Protein AF-A0A1Q3HQG1-F1 (afdb_monomer_lite)

Sequence (91 aa):
MTPTQERVARARVAYTHAAHELLVATQAELKALHWLQVAEVTYGPASEAANQGRGAWRAAVEVREKAATGLRSRTEEVDQAQNALEAEARR

Radius of gyration: 20.13 Å; chains: 1; bounding box: 44×20×57 Å

Foldseek 3Di:
DDPLVVQLVVLVVQLVVLVVQLVVLVVQLVVLVVQLVVCCVPPNCPDPSNVVSVVSNVVSVVSNVVSVVSNVVSVVSNVVSVVVVVVVVVD

Structure (mmCIF, N/CA/C/O backbone):
data_AF-A0A1Q3HQG1-F1
#
_entry.id   AF-A0A1Q3HQG1-F1
#
loop_
_atom_site.group_PDB
_atom_site.id
_atom_site.type_symbol
_atom_site.label_atom_id
_atom_site.label_alt_id
_atom_site.label_comp_id
_atom_site.label_asym_id
_atom_site.label_entity_id
_atom_site.label_seq_id
_atom_site.pdbx_PDB_ins_code
_atom_site.Cartn_x
_atom_site.Cartn_y
_atom_site.Cartn_z
_atom_site.occupancy
_atom_site.B_iso_or_equiv
_atom_site.auth_seq_id
_atom_site.auth_comp_id
_atom_site.auth_asym_id
_atom_site.auth_atom_id
_atom_site.pdbx_PDB_model_num
ATOM 1 N N . MET A 1 1 ? -9.464 -11.803 29.341 1.00 76.94 1 MET A N 1
ATOM 2 C CA . MET A 1 1 ? -9.615 -10.961 28.137 1.00 76.94 1 MET A CA 1
ATOM 3 C C . MET A 1 1 ? -11.018 -11.192 27.594 1.00 76.94 1 MET A C 1
ATOM 5 O O . MET A 1 1 ? -11.409 -12.349 27.514 1.00 76.94 1 MET A O 1
ATOM 9 N N . THR A 1 2 ? -11.804 -10.145 27.330 1.00 89.81 2 THR A N 1
ATOM 10 C CA . THR A 1 2 ? -13.173 -10.290 26.797 1.00 89.81 2 THR A CA 1
ATOM 11 C C . THR A 1 2 ? -13.140 -10.655 25.304 1.00 89.81 2 THR A C 1
ATOM 13 O O . THR A 1 2 ? -12.156 -10.336 24.628 1.00 89.81 2 THR A O 1
ATOM 16 N N . PRO A 1 3 ? -14.198 -11.273 24.742 1.00 89.88 3 PRO A N 1
ATOM 17 C CA . PRO A 1 3 ? -14.272 -11.557 23.304 1.00 89.88 3 PRO A CA 1
ATOM 18 C C . PRO A 1 3 ? -14.075 -10.314 22.420 1.00 89.88 3 PRO A C 1
ATOM 20 O O . PRO A 1 3 ? -13.549 -10.394 21.311 1.00 89.88 3 PRO A O 1
ATOM 23 N N . THR A 1 4 ? -14.470 -9.134 22.900 1.00 90.12 4 THR A N 1
ATOM 24 C CA . THR A 1 4 ? -14.285 -7.862 22.188 1.00 90.12 4 THR A CA 1
ATOM 25 C C . THR A 1 4 ? -12.834 -7.380 22.258 1.00 90.12 4 THR A C 1
ATOM 27 O O . THR A 1 4 ? -12.287 -6.969 21.236 1.00 90.12 4 THR A O 1
ATOM 30 N N . GLN A 1 5 ? -12.155 -7.538 23.402 1.00 90.25 5 GLN A N 1
ATOM 31 C CA . GLN A 1 5 ? -10.711 -7.281 23.511 1.00 90.25 5 GLN A CA 1
ATOM 32 C C . GLN A 1 5 ? -9.899 -8.193 22.577 1.00 90.25 5 GLN A C 1
ATOM 34 O O . GLN A 1 5 ? -8.956 -7.735 21.933 1.00 90.25 5 GLN A O 1
ATOM 39 N N . GLU A 1 6 ? -10.289 -9.465 22.450 1.00 92.31 6 GLU A N 1
ATOM 40 C CA . GLU A 1 6 ? -9.643 -10.405 21.531 1.00 92.31 6 GLU A CA 1
ATOM 41 C C . GLU A 1 6 ? -9.811 -9.997 20.061 1.00 92.31 6 GLU A C 1
ATOM 43 O O . GLU A 1 6 ? -8.844 -10.008 19.296 1.00 92.31 6 GLU A O 1
ATOM 48 N N . ARG A 1 7 ? -11.022 -9.582 19.666 1.00 88.56 7 ARG A N 1
ATOM 49 C CA . ARG A 1 7 ? -11.294 -9.072 18.314 1.00 88.56 7 ARG A CA 1
ATOM 50 C C . ARG A 1 7 ? -10.453 -7.838 17.991 1.00 88.56 7 ARG A C 1
ATOM 52 O O . ARG A 1 7 ? -9.843 -7.803 16.926 1.00 88.56 7 ARG A O 1
ATOM 59 N N . VAL A 1 8 ? -10.345 -6.882 18.917 1.00 90.44 8 VAL A N 1
ATOM 60 C CA . VAL A 1 8 ? -9.489 -5.694 18.741 1.00 90.44 8 VAL A CA 1
ATOM 61 C C . VAL A 1 8 ? -8.020 -6.079 18.583 1.00 90.44 8 VAL A C 1
ATOM 63 O O . VAL A 1 8 ? -7.343 -5.549 17.703 1.00 90.44 8 VAL A O 1
ATOM 66 N N . ALA A 1 9 ? -7.514 -7.015 19.391 1.00 91.00 9 ALA A N 1
ATOM 67 C CA . ALA A 1 9 ? -6.132 -7.476 19.274 1.00 91.00 9 ALA A CA 1
ATOM 68 C C . ALA A 1 9 ? -5.854 -8.103 17.895 1.00 91.00 9 ALA A C 1
ATOM 70 O O . ALA A 1 9 ? -4.874 -7.741 17.242 1.00 91.00 9 ALA A O 1
ATOM 71 N N . ARG A 1 10 ? -6.744 -8.979 17.408 1.00 90.31 10 ARG A N 1
ATOM 72 C CA . ARG A 1 10 ? -6.624 -9.594 16.074 1.00 90.31 10 ARG A CA 1
ATOM 73 C C . ARG A 1 10 ? -6.708 -8.556 14.949 1.00 90.31 10 ARG A C 1
ATOM 75 O O . ARG A 1 10 ? -5.878 -8.584 14.042 1.00 90.31 10 ARG A O 1
ATOM 82 N N . ALA A 1 11 ? -7.653 -7.618 15.033 1.00 89.31 11 ALA A N 1
ATOM 83 C CA . ALA A 1 11 ? -7.815 -6.549 14.048 1.00 89.31 11 ALA A CA 1
ATOM 84 C C . ALA A 1 11 ? -6.578 -5.635 13.986 1.00 89.31 11 ALA A C 1
ATOM 86 O O . ALA A 1 11 ? -6.115 -5.300 12.900 1.00 89.31 11 ALA A O 1
ATOM 87 N N . ARG A 1 12 ? -5.962 -5.311 15.133 1.00 91.00 12 ARG A N 1
ATOM 88 C CA . ARG A 1 12 ? -4.705 -4.542 15.189 1.00 91.00 12 ARG A CA 1
ATOM 89 C C . ARG A 1 12 ? -3.536 -5.264 14.523 1.00 91.00 12 ARG A C 1
ATOM 91 O O . ARG A 1 12 ? -2.775 -4.633 13.791 1.00 91.00 12 ARG A O 1
ATOM 98 N N . VAL A 1 13 ? -3.391 -6.571 14.746 1.00 93.50 13 VAL A N 1
ATOM 99 C CA . VAL A 1 13 ? -2.354 -7.374 14.072 1.00 93.50 13 VAL A CA 1
ATOM 100 C C . VAL A 1 13 ? -2.571 -7.350 12.558 1.00 93.50 13 VAL A C 1
ATOM 102 O O . VAL A 1 13 ? -1.639 -7.049 11.815 1.00 93.50 13 VAL A O 1
ATOM 105 N N . ALA A 1 14 ? -3.806 -7.579 12.1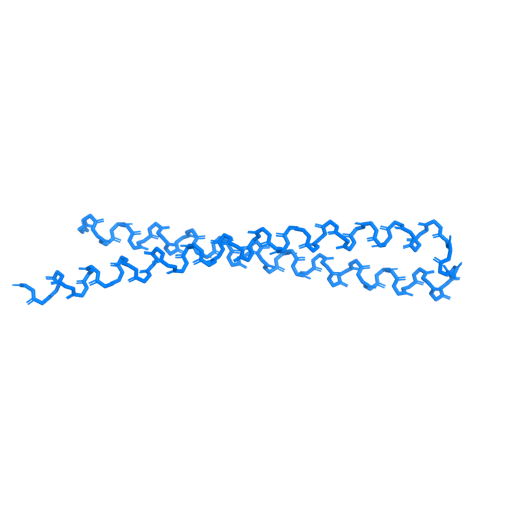05 1.00 87.94 14 ALA A N 1
ATOM 106 C CA . ALA A 1 14 ? -4.152 -7.539 10.686 1.00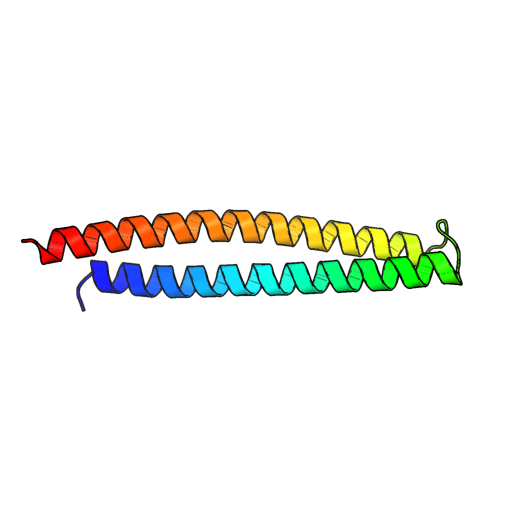 87.94 14 ALA A CA 1
ATOM 107 C C . ALA A 1 14 ? -3.937 -6.148 10.058 1.00 87.94 14 ALA A C 1
ATOM 109 O O . ALA A 1 14 ? -3.402 -6.056 8.955 1.00 87.94 14 ALA A O 1
ATOM 110 N N . TYR A 1 15 ? -4.285 -5.070 10.767 1.00 89.06 15 TYR A N 1
ATOM 111 C CA . TYR A 1 15 ? -4.007 -3.690 10.355 1.00 89.06 15 TYR A CA 1
ATOM 112 C C . TYR A 1 15 ? -2.505 -3.446 10.185 1.00 89.06 15 TYR A C 1
ATOM 114 O O . TYR A 1 15 ? -2.068 -2.930 9.160 1.00 89.06 15 TYR A O 1
ATOM 122 N N . THR A 1 16 ? -1.699 -3.859 11.167 1.00 91.44 16 THR A N 1
ATOM 123 C CA . THR A 1 16 ? -0.243 -3.647 11.140 1.00 91.44 16 THR A CA 1
ATOM 124 C C . THR A 1 16 ? 0.397 -4.420 9.989 1.00 91.44 16 THR A C 1
ATOM 126 O O . THR A 1 16 ? 1.271 -3.897 9.301 1.00 91.44 16 THR A O 1
ATOM 129 N N . HIS A 1 17 ? -0.080 -5.640 9.733 1.00 89.62 17 HIS A N 1
ATOM 130 C CA . HIS A 1 17 ? 0.341 -6.437 8.587 1.00 89.62 17 HIS A CA 1
ATOM 131 C C . HIS A 1 17 ? -0.002 -5.754 7.256 1.00 89.62 17 HIS A C 1
ATOM 133 O O . HIS A 1 17 ? 0.878 -5.575 6.420 1.00 89.62 17 HIS A O 1
ATOM 139 N N . ALA A 1 18 ? -1.244 -5.291 7.081 1.00 87.69 18 ALA A N 1
ATOM 140 C CA . ALA A 1 18 ? -1.661 -4.580 5.870 1.00 87.69 18 ALA A CA 1
ATOM 141 C C . ALA A 1 18 ? -0.870 -3.274 5.658 1.00 87.69 18 ALA A C 1
ATOM 143 O O . ALA A 1 18 ? -0.483 -2.950 4.535 1.00 87.69 18 ALA A O 1
ATOM 144 N N . ALA A 1 19 ? -0.572 -2.539 6.734 1.00 89.62 19 ALA A N 1
ATOM 145 C CA . ALA A 1 19 ? 0.259 -1.338 6.676 1.00 89.62 19 ALA A CA 1
ATOM 146 C C . ALA A 1 19 ? 1.702 -1.662 6.250 1.00 89.62 19 ALA A C 1
ATOM 148 O O . ALA A 1 19 ? 2.300 -0.924 5.465 1.00 89.62 19 ALA A O 1
ATOM 149 N N . HIS A 1 20 ? 2.252 -2.783 6.726 1.00 92.06 20 HIS A N 1
ATOM 150 C CA . HIS A 1 20 ? 3.564 -3.263 6.304 1.00 92.06 20 HIS A CA 1
ATOM 151 C C . HIS A 1 20 ? 3.584 -3.651 4.820 1.00 92.06 20 HIS A C 1
ATOM 153 O O . HIS A 1 20 ? 4.470 -3.203 4.093 1.00 92.06 20 HIS A O 1
ATOM 159 N N . GLU A 1 21 ? 2.593 -4.412 4.346 1.00 87.81 21 GLU A N 1
ATOM 160 C CA . GLU A 1 21 ? 2.463 -4.764 2.925 1.00 87.81 21 GLU A CA 1
ATOM 161 C C . GLU A 1 21 ? 2.385 -3.516 2.034 1.00 87.81 21 GLU A C 1
ATOM 163 O O . GLU A 1 21 ? 3.059 -3.446 1.005 1.00 87.81 21 GLU A O 1
ATOM 168 N N . LEU A 1 22 ? 1.635 -2.491 2.457 1.00 91.69 22 LEU A N 1
ATOM 169 C CA . LEU A 1 22 ? 1.534 -1.224 1.732 1.00 91.69 22 LEU A CA 1
ATOM 170 C C . LEU A 1 22 ? 2.883 -0.492 1.650 1.00 91.69 22 LEU A C 1
ATOM 172 O O . LEU A 1 22 ? 3.239 0.040 0.593 1.00 91.69 22 LEU A O 1
ATOM 176 N N . LEU A 1 23 ? 3.648 -0.473 2.745 1.00 92.94 23 LEU A N 1
ATOM 177 C CA . LEU A 1 23 ? 4.981 0.129 2.772 1.00 92.94 23 LEU A CA 1
ATOM 178 C C . LEU A 1 23 ? 5.942 -0.613 1.835 1.00 92.94 23 LEU A C 1
ATOM 180 O O . LEU A 1 23 ? 6.644 0.027 1.052 1.00 92.94 23 LEU A O 1
ATOM 184 N N . VAL A 1 24 ? 5.949 -1.947 1.881 1.00 91.94 24 VAL A N 1
ATOM 185 C CA . VAL A 1 24 ? 6.787 -2.789 1.014 1.00 91.94 24 VAL A CA 1
ATOM 186 C C . VAL A 1 24 ? 6.441 -2.564 -0.460 1.00 91.94 24 VAL A C 1
ATOM 188 O O . VAL A 1 24 ? 7.344 -2.365 -1.275 1.00 91.94 24 VAL A O 1
ATOM 191 N N . ALA A 1 25 ? 5.151 -2.515 -0.804 1.00 87.81 25 ALA A N 1
ATOM 192 C CA . ALA A 1 25 ? 4.694 -2.242 -2.166 1.00 87.81 25 ALA A CA 1
ATOM 193 C C . ALA A 1 25 ? 5.136 -0.853 -2.653 1.00 87.81 25 ALA A C 1
ATOM 195 O O . ALA A 1 25 ? 5.674 -0.713 -3.750 1.00 87.81 25 ALA A O 1
ATOM 196 N N . THR A 1 26 ? 4.999 0.165 -1.799 1.00 91.25 26 THR A N 1
ATOM 197 C CA . THR A 1 26 ? 5.431 1.538 -2.106 1.00 91.25 26 THR A CA 1
ATOM 198 C C . THR A 1 26 ? 6.947 1.614 -2.320 1.00 91.25 26 THR A C 1
ATOM 200 O O . THR A 1 26 ? 7.419 2.266 -3.250 1.00 91.25 26 THR A O 1
ATOM 203 N N . GLN A 1 27 ? 7.739 0.910 -1.505 1.00 93.88 27 GLN A N 1
ATOM 204 C CA . GLN A 1 27 ? 9.192 0.836 -1.686 1.00 93.88 27 GLN A CA 1
ATOM 205 C C . GLN A 1 27 ? 9.582 0.133 -2.992 1.00 93.88 27 GLN A C 1
ATOM 207 O O . GLN A 1 27 ? 10.544 0.547 -3.643 1.00 93.88 27 GLN A O 1
ATOM 212 N N . ALA A 1 28 ? 8.861 -0.920 -3.385 1.00 88.06 28 ALA A N 1
ATOM 213 C CA . ALA A 1 28 ? 9.076 -1.592 -4.662 1.00 88.06 28 ALA A CA 1
ATOM 214 C C . ALA A 1 28 ? 8.759 -0.665 -5.847 1.00 88.06 28 ALA A C 1
ATOM 216 O O . ALA A 1 28 ? 9.543 -0.603 -6.793 1.00 88.06 28 ALA A O 1
ATOM 217 N N . GLU A 1 29 ? 7.674 0.112 -5.760 1.00 91.75 29 GLU A N 1
ATOM 218 C CA . GLU A 1 29 ? 7.289 1.097 -6.775 1.00 91.75 29 GLU A CA 1
ATOM 219 C C . GLU A 1 29 ? 8.380 2.160 -6.972 1.00 91.75 29 GLU A C 1
ATOM 221 O O . GLU A 1 29 ? 8.820 2.400 -8.096 1.00 91.75 29 GLU A O 1
ATOM 226 N N . LEU A 1 30 ? 8.888 2.735 -5.877 1.00 90.94 30 LEU A N 1
ATOM 227 C CA . LEU A 1 30 ? 9.964 3.731 -5.919 1.00 90.94 30 LEU A CA 1
ATOM 228 C C . LEU A 1 30 ? 11.255 3.170 -6.528 1.00 90.94 30 LEU A C 1
ATOM 230 O O . LEU A 1 30 ? 11.911 3.845 -7.323 1.00 90.94 30 LEU A O 1
ATOM 234 N N . LYS A 1 31 ? 11.616 1.924 -6.197 1.00 89.94 31 LYS A N 1
ATOM 235 C CA . LYS A 1 31 ? 12.772 1.250 -6.807 1.00 89.94 31 LYS A CA 1
ATOM 236 C C . LYS A 1 31 ? 12.563 1.024 -8.304 1.00 89.94 31 LYS A C 1
ATOM 238 O O . LYS A 1 31 ? 13.493 1.248 -9.074 1.00 89.94 31 LYS A O 1
ATOM 243 N N . ALA A 1 32 ? 11.368 0.607 -8.722 1.00 88.56 32 ALA A N 1
ATOM 244 C CA . ALA A 1 32 ? 11.051 0.408 -10.133 1.00 88.56 32 ALA A CA 1
ATOM 245 C C . ALA A 1 32 ? 11.134 1.723 -10.924 1.00 88.56 32 ALA A C 1
ATOM 247 O O . ALA A 1 32 ? 11.738 1.749 -11.993 1.00 88.56 32 ALA A O 1
ATOM 248 N N . LEU A 1 33 ? 10.612 2.823 -10.368 1.00 90.25 33 LEU A N 1
ATOM 249 C CA . LEU A 1 33 ? 10.729 4.160 -10.959 1.00 90.25 33 LEU A CA 1
ATOM 250 C C . LEU A 1 33 ? 12.186 4.613 -11.080 1.00 90.25 33 LEU A C 1
ATOM 252 O O . LEU A 1 33 ? 12.581 5.126 -12.124 1.00 90.25 33 LEU A O 1
ATOM 256 N N . HIS A 1 34 ? 12.998 4.386 -10.045 1.00 90.69 34 HIS A N 1
ATOM 257 C CA . HIS A 1 34 ? 14.421 4.713 -10.086 1.00 90.69 34 HIS A CA 1
ATOM 258 C C . HIS A 1 34 ? 15.145 3.965 -11.215 1.00 90.69 34 HIS A C 1
ATOM 260 O O . HIS A 1 34 ? 15.846 4.579 -12.018 1.00 90.69 34 HIS A O 1
ATOM 266 N N . TRP A 1 35 ? 14.942 2.649 -11.320 1.00 87.25 35 TRP A N 1
ATOM 267 C CA . TRP A 1 35 ? 15.571 1.849 -12.372 1.00 87.25 35 TRP A CA 1
ATOM 268 C C . TRP A 1 35 ? 15.055 2.187 -13.766 1.00 87.25 35 TRP A C 1
ATOM 270 O O . TRP A 1 35 ? 15.837 2.186 -14.715 1.00 87.25 35 TRP A O 1
ATOM 280 N N . LEU A 1 36 ? 13.770 2.528 -13.890 1.00 92.19 36 LEU A N 1
ATOM 281 C CA . LEU A 1 36 ? 13.209 3.034 -15.134 1.00 92.19 36 LEU A CA 1
ATOM 282 C C . LEU A 1 36 ? 13.920 4.319 -15.567 1.00 92.19 36 LEU A C 1
ATOM 284 O O . LEU A 1 36 ? 14.389 4.396 -16.697 1.00 92.19 36 LEU A O 1
ATOM 288 N N . GLN A 1 37 ? 14.064 5.288 -14.661 1.00 92.00 37 GLN A N 1
ATOM 289 C CA . GLN A 1 37 ? 14.753 6.545 -14.949 1.00 92.00 37 GLN A CA 1
ATOM 290 C C . GLN A 1 37 ? 16.198 6.304 -15.407 1.00 92.00 37 GLN A C 1
ATOM 292 O O . GLN A 1 37 ? 16.630 6.885 -16.401 1.00 92.00 37 GLN A O 1
ATOM 297 N N . VAL A 1 38 ? 16.940 5.430 -14.718 1.00 91.62 38 VAL A N 1
ATOM 298 C CA . VAL A 1 38 ? 18.308 5.062 -15.119 1.00 91.62 38 VAL A CA 1
ATOM 299 C C . VAL A 1 38 ? 18.310 4.448 -16.520 1.00 91.62 38 VAL A C 1
ATOM 301 O O . VAL A 1 38 ? 19.081 4.876 -17.375 1.00 91.62 38 VAL A O 1
ATOM 304 N N . ALA A 1 39 ? 17.416 3.495 -16.790 1.00 90.50 39 ALA A N 1
ATOM 305 C CA . ALA A 1 39 ? 17.352 2.825 -18.083 1.00 90.50 39 ALA A CA 1
ATOM 306 C C . ALA A 1 39 ? 17.002 3.783 -19.233 1.00 90.50 39 ALA A C 1
ATOM 308 O O . ALA A 1 39 ? 17.611 3.709 -20.300 1.00 90.50 39 ALA A O 1
ATOM 309 N N . GLU A 1 40 ? 16.060 4.702 -19.018 1.00 92.50 40 GLU A N 1
ATOM 310 C CA . GLU A 1 40 ? 15.662 5.690 -20.024 1.00 92.50 40 GLU A CA 1
ATOM 311 C C . GLU A 1 40 ? 16.784 6.690 -20.324 1.00 92.50 40 GLU A C 1
ATOM 313 O O . GLU A 1 40 ? 17.009 7.012 -21.489 1.00 92.50 40 GLU A O 1
ATOM 318 N N . VAL A 1 41 ? 17.529 7.131 -19.305 1.00 93.94 41 VAL A N 1
ATOM 319 C CA . VAL A 1 41 ? 18.669 8.046 -19.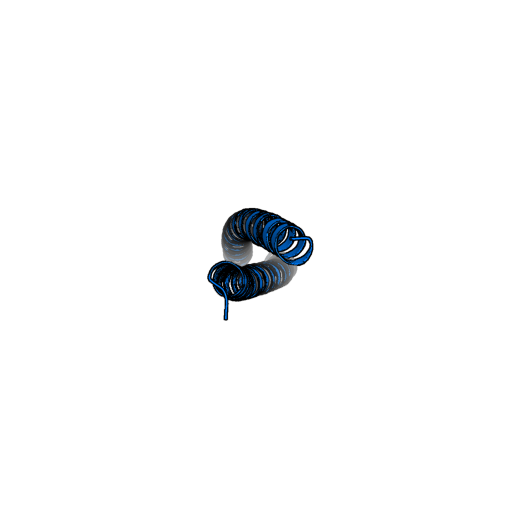479 1.00 93.94 41 VAL A CA 1
ATOM 320 C C . VAL A 1 41 ? 19.850 7.356 -20.161 1.00 93.94 41 VAL A C 1
ATOM 322 O O . VAL A 1 41 ? 20.493 7.952 -21.022 1.00 93.94 41 VAL A O 1
ATOM 325 N N . THR A 1 42 ? 20.158 6.111 -19.790 1.00 93.44 42 THR A N 1
ATOM 326 C CA . THR A 1 42 ? 21.346 5.404 -20.295 1.00 93.44 42 THR A CA 1
ATOM 327 C C . THR A 1 42 ? 21.130 4.782 -21.673 1.00 93.44 42 THR A C 1
ATOM 329 O O . THR A 1 42 ? 22.030 4.823 -22.508 1.00 93.44 42 THR A O 1
ATOM 332 N N . TYR A 1 43 ? 19.954 4.203 -21.923 1.00 91.56 43 TYR A N 1
ATOM 333 C CA . TYR A 1 43 ? 19.694 3.378 -23.111 1.00 91.56 43 TYR A CA 1
ATOM 334 C C . TYR A 1 43 ? 18.558 3.912 -23.988 1.00 91.56 43 TYR A C 1
ATOM 336 O O . TYR A 1 43 ? 18.272 3.352 -25.046 1.00 91.56 43 TYR A O 1
ATOM 344 N N . GLY A 1 44 ? 17.900 4.987 -23.560 1.00 91.44 44 GLY A N 1
ATOM 345 C CA . GLY A 1 44 ? 16.745 5.548 -24.239 1.00 91.44 44 GLY A CA 1
ATOM 346 C C . GLY A 1 44 ? 15.423 4.857 -23.873 1.00 91.44 44 GLY A C 1
ATOM 347 O O . GLY A 1 44 ? 15.391 3.729 -23.363 1.00 91.44 44 GLY A O 1
ATOM 348 N N . PRO A 1 45 ? 14.292 5.520 -24.167 1.00 87.12 45 PRO A N 1
ATOM 349 C CA . PRO A 1 45 ? 12.970 5.108 -23.697 1.00 87.12 45 PRO A CA 1
ATOM 350 C C . PRO A 1 45 ? 12.438 3.829 -24.351 1.00 87.12 45 PRO A C 1
ATOM 352 O O . PRO A 1 45 ? 11.610 3.143 -23.752 1.00 87.12 45 PRO A O 1
ATOM 355 N N . ALA A 1 46 ? 12.907 3.486 -25.553 1.00 89.69 46 ALA A N 1
ATOM 356 C CA . ALA A 1 46 ? 12.487 2.285 -26.279 1.00 89.69 46 ALA A CA 1
ATOM 357 C C . ALA A 1 46 ? 13.289 1.024 -25.905 1.00 89.69 46 ALA A C 1
ATOM 359 O O . ALA A 1 46 ? 12.979 -0.059 -26.400 1.00 89.69 46 ALA A O 1
ATOM 360 N N . SER A 1 47 ? 14.309 1.148 -25.049 1.00 92.00 47 SER A N 1
ATOM 361 C CA . SER A 1 47 ? 15.163 0.022 -24.668 1.00 92.00 47 SER A CA 1
ATOM 362 C C . SER A 1 47 ? 14.389 -1.079 -23.933 1.00 92.00 47 SER A C 1
ATOM 364 O O . SER A 1 47 ? 13.382 -0.836 -23.260 1.00 92.00 47 SER A O 1
ATOM 366 N N . GLU A 1 48 ? 14.876 -2.317 -24.038 1.00 89.69 48 GLU A N 1
ATOM 367 C CA . GLU A 1 48 ? 14.305 -3.459 -23.319 1.00 89.69 48 GLU A CA 1
ATOM 368 C C . GLU A 1 48 ? 14.330 -3.233 -21.799 1.00 89.69 48 GLU A C 1
ATOM 370 O O . GLU A 1 48 ? 13.324 -3.448 -21.128 1.00 89.69 48 GLU A O 1
ATOM 375 N N . ALA A 1 49 ? 15.432 -2.688 -21.275 1.00 86.44 49 ALA A N 1
ATOM 376 C CA . ALA A 1 49 ? 15.570 -2.335 -19.865 1.00 86.44 49 ALA A CA 1
ATOM 377 C C . ALA A 1 49 ? 14.498 -1.328 -19.403 1.00 86.44 49 ALA A C 1
ATOM 379 O O . ALA A 1 49 ? 13.872 -1.528 -18.361 1.00 86.44 49 ALA A O 1
ATOM 380 N N . ALA A 1 50 ? 14.218 -0.285 -20.195 1.00 89.56 50 ALA A N 1
ATOM 381 C CA . ALA A 1 50 ? 13.160 0.675 -19.876 1.00 89.56 50 ALA A CA 1
ATOM 382 C C . ALA A 1 50 ? 11.762 0.025 -19.918 1.00 89.56 50 ALA A C 1
ATOM 384 O O . ALA A 1 50 ? 10.918 0.278 -19.059 1.00 89.56 50 ALA A O 1
ATOM 385 N N . ASN A 1 51 ? 11.509 -0.874 -20.874 1.00 89.56 51 ASN A N 1
ATOM 386 C CA . ASN A 1 51 ? 10.252 -1.627 -20.927 1.00 89.56 51 ASN A CA 1
ATOM 387 C C . ASN A 1 51 ? 10.065 -2.553 -19.713 1.00 89.56 51 ASN A C 1
ATOM 389 O O . ASN A 1 51 ? 8.973 -2.589 -19.142 1.00 89.56 51 ASN A O 1
ATOM 393 N N . GLN A 1 52 ? 11.120 -3.248 -19.281 1.00 87.12 52 GLN A N 1
ATOM 394 C CA . GLN A 1 52 ? 11.096 -4.083 -18.077 1.00 87.12 52 GLN A CA 1
ATOM 395 C C . GLN A 1 52 ? 10.835 -3.242 -16.816 1.00 87.12 52 GLN A C 1
ATOM 397 O O . GLN A 1 52 ? 9.987 -3.611 -16.002 1.00 87.12 52 GLN A O 1
ATOM 402 N N . GLY A 1 53 ? 11.472 -2.070 -16.694 1.00 87.56 53 GLY A N 1
ATOM 403 C CA . GLY A 1 53 ? 11.219 -1.122 -15.603 1.00 87.56 53 GLY A CA 1
ATOM 404 C C . GLY A 1 53 ? 9.753 -0.677 -15.521 1.00 87.56 53 GLY A C 1
ATOM 405 O O . GLY A 1 53 ? 9.160 -0.688 -14.442 1.00 87.56 53 GLY A O 1
ATOM 406 N N . ARG A 1 54 ? 9.119 -0.382 -16.667 1.00 89.88 54 ARG A N 1
ATOM 407 C CA . ARG A 1 54 ? 7.679 -0.055 -16.730 1.00 89.88 54 ARG A CA 1
ATOM 408 C C . ARG A 1 54 ? 6.786 -1.225 -16.320 1.00 89.88 54 ARG A C 1
ATOM 410 O O . ARG A 1 54 ? 5.773 -1.007 -15.658 1.00 89.88 54 ARG A O 1
ATOM 417 N N . GLY A 1 55 ? 7.145 -2.451 -16.702 1.00 90.06 55 GLY A N 1
ATOM 418 C CA . GLY A 1 55 ? 6.436 -3.662 -16.279 1.00 90.06 55 GLY A CA 1
ATOM 419 C C . GLY A 1 55 ? 6.491 -3.863 -14.762 1.00 90.06 55 GLY A C 1
ATOM 420 O O . GLY A 1 55 ? 5.452 -4.041 -14.128 1.00 90.06 55 GLY A O 1
ATOM 421 N N . ALA A 1 56 ? 7.686 -3.746 -14.177 1.00 87.75 56 ALA A N 1
ATOM 422 C CA . ALA A 1 56 ? 7.888 -3.843 -12.732 1.00 87.75 56 ALA A CA 1
ATOM 423 C C . ALA A 1 56 ? 7.130 -2.749 -11.960 1.00 87.75 56 ALA A C 1
ATOM 425 O O . ALA A 1 56 ? 6.520 -3.037 -10.931 1.00 87.75 56 ALA A O 1
ATOM 426 N N . TRP A 1 57 ? 7.112 -1.513 -12.473 1.00 91.38 57 TRP A N 1
ATOM 427 C CA . TRP A 1 57 ? 6.349 -0.418 -11.870 1.00 91.38 57 TRP A CA 1
ATOM 428 C C . TRP A 1 57 ? 4.842 -0.709 -11.844 1.00 91.38 57 TRP A C 1
ATOM 430 O O . TRP A 1 57 ? 4.224 -0.597 -10.788 1.00 91.38 57 TRP A O 1
ATOM 440 N N . ARG A 1 58 ? 4.251 -1.167 -12.960 1.00 92.75 58 ARG A N 1
ATOM 441 C CA . ARG A 1 58 ? 2.819 -1.526 -13.010 1.00 92.75 58 ARG A CA 1
ATOM 442 C C . ARG A 1 58 ? 2.457 -2.622 -12.008 1.00 92.75 58 ARG A C 1
ATOM 444 O O . ARG A 1 58 ? 1.454 -2.493 -11.314 1.00 92.75 58 ARG A O 1
ATOM 451 N N . ALA A 1 59 ? 3.286 -3.661 -11.898 1.00 88.62 59 ALA A N 1
ATOM 452 C CA . ALA A 1 59 ? 3.068 -4.733 -10.928 1.00 88.62 59 ALA A CA 1
ATOM 453 C C . ALA A 1 59 ? 3.111 -4.212 -9.478 1.00 88.62 59 ALA A C 1
ATOM 455 O O . ALA A 1 59 ? 2.285 -4.599 -8.654 1.00 88.62 59 ALA A O 1
ATOM 456 N N . ALA A 1 60 ? 4.035 -3.297 -9.163 1.00 85.31 60 ALA A N 1
ATOM 457 C CA . ALA A 1 60 ? 4.111 -2.684 -7.838 1.00 85.31 60 ALA A CA 1
ATOM 458 C C . ALA A 1 60 ? 2.873 -1.826 -7.511 1.00 85.31 60 ALA A C 1
ATOM 460 O O . ALA A 1 60 ? 2.375 -1.881 -6.385 1.00 85.31 60 ALA A O 1
ATOM 461 N N . VAL A 1 61 ? 2.345 -1.086 -8.494 1.00 90.88 61 VAL A N 1
ATOM 462 C CA . VAL A 1 61 ? 1.111 -0.294 -8.348 1.00 90.88 61 VAL A CA 1
ATOM 463 C C . VAL A 1 61 ? -0.091 -1.191 -8.044 1.00 90.88 61 VAL A C 1
ATOM 465 O O . VAL A 1 61 ? -0.823 -0.910 -7.099 1.00 90.88 61 VAL A O 1
ATOM 468 N N . GLU A 1 62 ? -0.262 -2.301 -8.767 1.00 91.44 62 GLU A N 1
ATOM 469 C CA . GLU A 1 62 ? -1.366 -3.246 -8.530 1.00 91.44 62 GLU A CA 1
ATOM 470 C C . GLU A 1 62 ? -1.323 -3.828 -7.105 1.00 91.44 62 GLU A C 1
ATOM 472 O O . GLU A 1 62 ? -2.333 -3.867 -6.393 1.00 91.44 62 GLU A O 1
ATOM 477 N N . VAL A 1 63 ? -0.131 -4.218 -6.637 1.00 88.44 63 VAL A N 1
ATOM 478 C CA . VAL A 1 63 ? 0.059 -4.694 -5.258 1.00 88.44 63 VAL A CA 1
ATOM 479 C C . VAL A 1 63 ? -0.282 -3.594 -4.247 1.00 88.44 63 VAL A C 1
ATOM 481 O O . VAL A 1 63 ? -0.960 -3.869 -3.253 1.00 88.44 63 VAL A O 1
ATOM 484 N N . ARG A 1 64 ? 0.131 -2.345 -4.500 1.00 91.31 64 ARG A N 1
ATOM 485 C CA . ARG A 1 64 ? -0.177 -1.194 -3.636 1.00 91.31 64 ARG A CA 1
ATOM 486 C C . ARG A 1 64 ? -1.681 -0.939 -3.545 1.00 91.31 64 ARG A C 1
ATOM 488 O O . ARG A 1 64 ? -2.186 -0.717 -2.447 1.00 91.31 64 ARG A O 1
ATOM 495 N N . GLU A 1 65 ? -2.405 -0.990 -4.658 1.00 92.38 65 GLU A N 1
ATOM 496 C CA . GLU A 1 65 ? -3.860 -0.787 -4.693 1.00 92.38 65 GLU A CA 1
ATOM 497 C C . GLU A 1 65 ? -4.613 -1.862 -3.900 1.00 92.38 65 GLU A C 1
ATOM 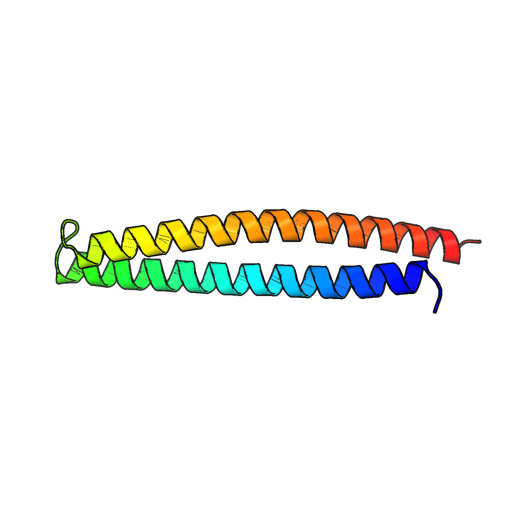499 O O . GLU A 1 65 ? -5.516 -1.555 -3.108 1.00 92.38 65 GLU A O 1
ATOM 504 N N . LYS A 1 66 ? -4.193 -3.124 -4.038 1.00 88.81 66 LYS A N 1
ATOM 505 C CA . LYS A 1 66 ? -4.739 -4.231 -3.249 1.00 88.81 66 LYS A CA 1
ATOM 506 C C . LYS A 1 66 ? -4.453 -4.054 -1.756 1.00 88.81 66 LYS A C 1
ATOM 508 O O . LYS A 1 66 ? -5.371 -4.187 -0.944 1.00 88.81 66 LYS A O 1
ATOM 513 N N . ALA A 1 67 ? -3.215 -3.712 -1.393 1.00 84.06 67 ALA A N 1
ATOM 514 C CA . ALA A 1 67 ? -2.823 -3.465 -0.006 1.00 84.06 67 ALA A CA 1
ATOM 515 C C . ALA A 1 67 ? -3.587 -2.275 0.603 1.00 84.06 67 ALA A C 1
ATOM 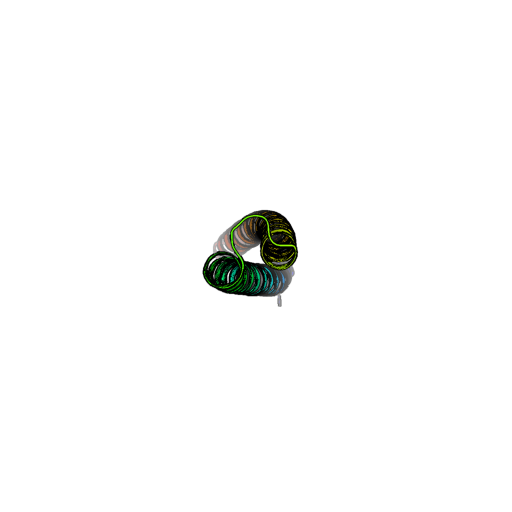517 O O . ALA A 1 67 ? -4.052 -2.358 1.738 1.00 84.06 67 ALA A O 1
ATOM 518 N N . ALA A 1 68 ? -3.799 -1.197 -0.159 1.00 90.38 68 ALA A N 1
ATOM 519 C CA . ALA A 1 68 ? -4.564 -0.030 0.281 1.00 90.38 68 ALA A CA 1
ATOM 520 C C . ALA A 1 68 ? -6.043 -0.367 0.535 1.00 90.38 68 ALA A C 1
ATOM 522 O O . ALA A 1 68 ? -6.627 0.085 1.523 1.00 90.38 68 ALA A O 1
ATOM 523 N N . THR A 1 69 ? -6.639 -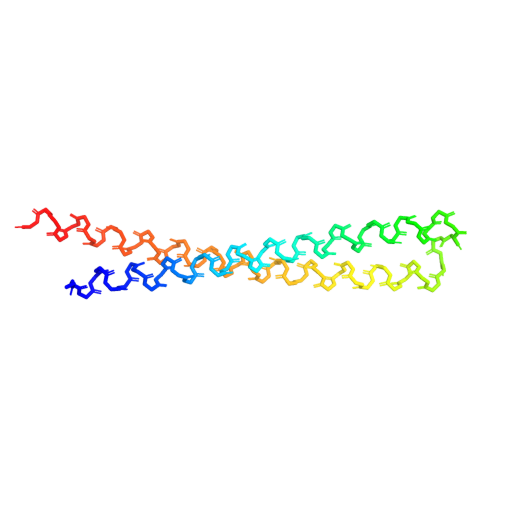1.195 -0.325 1.00 89.88 69 THR A N 1
ATOM 524 C CA . THR A 1 69 ? -8.011 -1.695 -0.143 1.00 89.88 69 THR A CA 1
ATOM 525 C C . THR A 1 69 ? -8.116 -2.569 1.108 1.00 89.88 69 THR A C 1
ATOM 527 O O . THR A 1 69 ? -9.024 -2.381 1.920 1.00 89.88 69 THR A O 1
ATOM 530 N N . GLY A 1 70 ? -7.154 -3.475 1.309 1.00 89.75 70 GLY A N 1
ATOM 531 C CA . GLY A 1 70 ? -7.063 -4.295 2.517 1.00 89.75 70 GLY A CA 1
ATOM 532 C C . GLY A 1 70 ? -6.915 -3.453 3.786 1.00 89.75 70 GLY A C 1
ATOM 533 O O . GLY A 1 70 ? -7.634 -3.682 4.755 1.00 89.75 70 GLY A O 1
ATOM 534 N N . LEU A 1 71 ? -6.045 -2.437 3.767 1.00 91.81 71 LEU A N 1
ATOM 535 C CA . LEU A 1 71 ? -5.832 -1.531 4.895 1.00 91.81 71 LEU A CA 1
ATOM 536 C C . LEU A 1 71 ? -7.118 -0.798 5.287 1.00 91.81 71 LEU A C 1
ATOM 538 O O . LEU A 1 71 ? -7.445 -0.758 6.469 1.00 91.81 71 LEU A O 1
ATOM 542 N N . ARG A 1 72 ? -7.879 -0.282 4.310 1.00 91.50 72 ARG A N 1
ATOM 543 C CA . ARG A 1 72 ? -9.167 0.384 4.567 1.00 91.50 72 ARG A CA 1
ATOM 544 C C . ARG A 1 72 ? -10.137 -0.532 5.313 1.00 91.50 72 ARG A C 1
ATOM 546 O O . ARG A 1 72 ? -10.652 -0.143 6.355 1.00 91.50 72 ARG A O 1
ATOM 553 N N . SER A 1 73 ? -10.322 -1.755 4.817 1.00 90.00 73 SER A N 1
ATOM 554 C CA . SER A 1 73 ? -11.192 -2.747 5.458 1.00 90.00 73 SER A CA 1
ATOM 555 C C . SER A 1 73 ? -10.748 -3.064 6.892 1.00 90.00 73 SER A C 1
ATOM 557 O O . SER A 1 73 ? -11.588 -3.166 7.783 1.00 90.00 73 SER A O 1
ATOM 559 N N . ARG A 1 74 ? -9.437 -3.165 7.156 1.00 88.19 74 ARG A N 1
ATOM 560 C CA . ARG A 1 74 ? -8.927 -3.404 8.519 1.00 88.19 74 ARG A CA 1
ATOM 561 C C . ARG A 1 74 ? -9.110 -2.211 9.448 1.00 88.19 74 ARG A C 1
ATOM 563 O O . ARG A 1 74 ? -9.378 -2.422 10.626 1.00 88.19 74 ARG A O 1
ATOM 570 N N . THR A 1 75 ? -8.994 -0.984 8.947 1.00 91.94 75 THR A N 1
ATOM 571 C CA . THR A 1 75 ? -9.301 0.218 9.735 1.00 91.94 75 THR A CA 1
ATOM 572 C C . THR A 1 75 ? -10.765 0.220 10.170 1.00 91.94 75 THR A C 1
ATOM 574 O O . THR A 1 75 ? -11.041 0.380 11.354 1.00 91.94 75 THR A O 1
ATOM 577 N N . GLU A 1 76 ? -11.691 -0.063 9.249 1.00 92.69 76 GLU A N 1
ATOM 578 C CA . GLU A 1 76 ? -13.125 -0.145 9.559 1.00 92.69 76 GLU A CA 1
ATOM 579 C C . GLU A 1 76 ? -13.427 -1.213 10.627 1.00 92.69 76 GLU A C 1
ATOM 581 O O . GLU A 1 76 ? -14.214 -0.975 11.544 1.00 92.69 76 GLU A O 1
ATOM 586 N N . GLU A 1 77 ? -12.773 -2.379 10.559 1.00 89.31 77 GLU A N 1
ATOM 587 C CA . GLU A 1 77 ? -12.900 -3.433 11.576 1.00 89.31 77 GLU A CA 1
ATOM 588 C C . GLU A 1 77 ? -12.377 -2.995 12.956 1.00 89.31 77 GLU A C 1
ATOM 590 O O . GLU A 1 77 ? -12.995 -3.307 13.979 1.00 89.31 77 GLU A O 1
ATOM 595 N N . VAL A 1 78 ? -11.246 -2.278 13.003 1.00 90.44 78 VAL A N 1
ATOM 596 C CA . VAL A 1 78 ? -10.696 -1.734 14.254 1.00 90.44 78 VAL A CA 1
ATOM 597 C C . VAL A 1 78 ? -11.654 -0.703 14.851 1.00 90.44 78 VAL A C 1
ATOM 599 O O . VAL A 1 78 ? -11.954 -0.807 16.041 1.00 90.44 78 VAL A O 1
ATOM 602 N N . ASP A 1 79 ? -12.183 0.221 14.047 1.00 92.38 79 ASP A N 1
ATOM 603 C CA . ASP A 1 79 ? -13.114 1.263 14.499 1.00 92.38 79 ASP A CA 1
ATOM 604 C C . ASP A 1 79 ? -14.399 0.655 15.079 1.00 92.38 79 ASP A C 1
ATOM 606 O O . ASP A 1 79 ? -14.836 1.005 16.179 1.00 92.38 79 ASP A O 1
ATOM 610 N N . GLN A 1 80 ? -14.991 -0.320 14.382 1.00 90.81 80 GLN A N 1
ATOM 611 C CA . GLN A 1 80 ? -16.181 -1.029 14.863 1.00 90.81 80 GLN A CA 1
ATOM 612 C C . GLN A 1 80 ? -15.921 -1.751 16.190 1.00 90.81 80 GLN A C 1
ATOM 614 O O . GLN A 1 80 ? -16.737 -1.687 17.114 1.00 90.81 80 GLN A O 1
ATOM 619 N N . ALA A 1 81 ? -14.779 -2.430 16.305 1.00 87.44 81 ALA A N 1
ATOM 620 C CA . ALA A 1 81 ? -14.427 -3.171 17.508 1.00 87.44 81 ALA A CA 1
ATOM 621 C C . ALA A 1 81 ? -14.075 -2.243 18.689 1.00 87.44 81 ALA A C 1
ATOM 623 O O . ALA A 1 81 ? -14.393 -2.572 19.834 1.00 87.44 81 ALA A O 1
ATOM 624 N N . GLN A 1 82 ? -13.482 -1.071 18.433 1.00 88.88 82 GLN A N 1
ATOM 625 C CA . GLN A 1 82 ? -13.252 -0.042 19.453 1.00 88.88 82 GLN A CA 1
ATOM 626 C C . GLN A 1 82 ? -14.564 0.557 19.963 1.00 88.88 82 GLN A C 1
ATOM 628 O O . GLN A 1 82 ? -14.770 0.597 21.175 1.00 88.88 82 GLN A O 1
ATOM 633 N N . ASN A 1 83 ? -15.491 0.911 19.070 1.00 91.94 83 ASN A N 1
ATOM 634 C CA . ASN A 1 83 ? -16.815 1.405 19.458 1.00 91.94 83 ASN A CA 1
ATOM 635 C C . ASN A 1 83 ? -17.572 0.395 20.342 1.00 91.94 83 ASN A C 1
ATOM 637 O O . ASN A 1 83 ? -18.229 0.775 21.313 1.00 91.94 83 ASN A O 1
ATOM 641 N N . ALA A 1 84 ? -17.451 -0.904 20.048 1.00 90.50 84 ALA A N 1
ATOM 642 C CA . ALA A 1 84 ? -18.037 -1.959 20.872 1.00 90.50 84 ALA A CA 1
ATOM 643 C C . ALA A 1 84 ? -17.409 -2.037 22.278 1.00 90.50 84 ALA A C 1
ATOM 645 O O . ALA A 1 84 ? -18.142 -2.191 23.255 1.00 90.50 84 ALA A O 1
ATOM 646 N N . LEU A 1 85 ? -16.081 -1.888 22.401 1.00 90.19 85 LEU A N 1
ATOM 647 C CA . LEU A 1 85 ? -15.410 -1.823 23.707 1.00 90.19 85 LEU A CA 1
ATOM 648 C C . LEU A 1 85 ? -15.871 -0.620 24.528 1.00 90.19 85 LEU A C 1
ATOM 650 O O . LEU A 1 85 ? -16.106 -0.755 25.726 1.00 90.19 85 LEU A O 1
ATOM 654 N N . GLU A 1 86 ? -16.007 0.548 23.902 1.00 92.56 86 GLU A N 1
ATOM 655 C CA . GLU A 1 86 ? -16.491 1.742 24.593 1.00 92.56 86 GLU A CA 1
ATOM 656 C C . GLU A 1 86 ? -17.924 1.567 25.094 1.00 92.56 86 GLU A C 1
ATOM 658 O O . GLU A 1 86 ? -18.245 1.980 26.207 1.00 92.56 86 GLU A O 1
ATOM 663 N N . ALA A 1 87 ? -18.786 0.935 24.294 1.00 91.75 87 ALA A N 1
ATOM 664 C CA . ALA A 1 87 ? -20.152 0.633 24.695 1.00 91.75 87 ALA A CA 1
ATOM 665 C C . ALA A 1 87 ? -20.210 -0.379 25.853 1.00 91.75 87 ALA A C 1
ATOM 667 O O . ALA A 1 87 ? -21.036 -0.216 26.749 1.00 91.75 87 ALA A O 1
ATOM 668 N N . GLU A 1 88 ? -19.345 -1.399 25.856 1.00 89.81 88 GLU A N 1
ATOM 669 C CA . GLU A 1 88 ? -19.203 -2.347 26.972 1.00 89.81 88 GLU A CA 1
ATOM 670 C C . GLU A 1 88 ? -18.709 -1.657 28.247 1.00 89.81 88 GLU A C 1
ATOM 672 O O . GLU A 1 88 ? -19.258 -1.904 29.312 1.00 89.81 88 GLU A O 1
ATOM 677 N N . ALA A 1 89 ? -17.720 -0.766 28.146 1.00 88.31 89 ALA A N 1
ATOM 678 C CA . ALA A 1 89 ? -17.146 -0.068 29.298 1.00 88.31 89 ALA A CA 1
ATOM 679 C C . ALA A 1 89 ? -18.105 0.938 29.965 1.00 88.31 89 ALA A C 1
ATOM 681 O O . ALA A 1 89 ? -17.872 1.344 31.100 1.00 88.31 89 ALA A O 1
ATOM 682 N N . ARG A 1 90 ? -19.157 1.369 29.257 1.00 91.56 90 ARG A N 1
ATOM 683 C CA . ARG A 1 90 ? -20.204 2.269 29.775 1.00 91.56 90 ARG A CA 1
ATOM 684 C C . ARG A 1 90 ? -21.365 1.532 30.457 1.00 91.56 90 ARG A C 1
ATOM 686 O O . ARG A 1 90 ? -22.253 2.206 30.976 1.00 91.56 90 ARG A O 1
ATOM 693 N N . ARG A 1 91 ? -21.402 0.199 30.393 1.00 76.56 91 ARG A N 1
ATOM 694 C CA . ARG A 1 91 ? -22.406 -0.647 31.058 1.00 76.56 91 ARG A CA 1
ATOM 695 C C . ARG A 1 91 ? -21.920 -1.074 32.434 1.00 76.56 91 ARG A C 1
ATOM 697 O O . ARG A 1 91 ? -22.794 -1.182 33.317 1.00 76.56 91 ARG A O 1
#

Secondary structure (DSSP, 8-state):
--HHHHHHHHHHHHHHHHHHHHHHHHHHHHHHHHHHHHHHHHH-TTSHHHHHHHHHHHHHHHHHHHHHHHHHHHHHHHHHHHHHHHHHHT-

pLDDT: mean 89.95, std 2.74, range [76.56, 93.94]